Protein AF-A0AAV6WHQ1-F1 (afdb_monomer_lite)

InterPro domains:
  IPR011598 Myc-type, basic helix-loop-helix (bHLH) domain [PF00010] (48-93)
  IPR011598 Myc-type, basic helix-loop-helix (bHLH) domain [PS50888] (40-92)
  IPR011598 Myc-type, basic helix-loop-helix (bHLH) domain [SM00353] (46-98)
  IPR036638 Helix-loop-helix DNA-binding domain superfamily [G3DSA:4.10.280.10] (36-109)
  IPR036638 Helix-loop-helix DNA-binding domain superfamily [SSF47459] (44-110)
  IPR044278 Transcription factor BHLH95-like [PTHR46772] (36-165)

Secondary structure (DSSP, 8-state):
-----------------------------------TTSHHHHHHHHHHHHHHHHHHHHHHHHHHHH-TTTTT-SS--HHHHHHHHHHHHHHHHHHHHHHHHHHHHHT-S-S--------TT--EEEEEETTEEEEEE-----TTHHHHHHHHHHHTT--------

Sequence (165 aa):
MKPKKRKQSIMEGYKYNDTNIIPPILLSSSAISINKNNENEADQSILTERQRRAKMSENFSVLQSMVPTLLKSFKPPKEKIITETTNYIKYLEQEAKRLESLKKCQFKEPKSVLSKCTNHNSSKNVAVSNGATFFAIQLPVRQGLVLEVVKVFEKHRAEVLEARV

Foldseek 3Di:
DDDDDDDDDDDDDDDDDDDPPPPPPCPPPPPDPDDPVCPVVVVVVVVVVVVVVVVVVVVLVVLLVVQPVSVVPPDDDSVCSVVSSVVVVVVVVVVVVVVVVVVVVVVPDDPDDDDDDPDPPWDWDWDDDDPDIDIDTDDDDDPCVVVVVVVVCVVVVNDDPDDDD

Organism: NCBI:txid168488

Structure (mmCIF, N/CA/C/O backbone):
data_AF-A0AAV6WHQ1-F1
#
_entry.id   AF-A0AAV6WHQ1-F1
#
loop_
_atom_site.group_PDB
_atom_site.id
_atom_site.type_symbol
_atom_site.label_atom_id
_atom_site.label_alt_id
_atom_site.label_comp_id
_atom_site.label_asym_id
_atom_site.label_entity_id
_atom_site.label_seq_id
_atom_site.pdbx_PDB_ins_code
_atom_site.Cartn_x
_atom_site.Cartn_y
_atom_site.Cartn_z
_atom_site.occupancy
_atom_site.B_iso_or_equiv
_atom_site.auth_seq_id
_atom_site.auth_comp_id
_atom_site.auth_asym_id
_atom_site.auth_atom_id
_atom_site.pdbx_PDB_model_num
ATOM 1 N N . MET A 1 1 ? -28.655 41.058 -63.600 1.00 43.09 1 MET A N 1
ATOM 2 C CA . MET A 1 1 ? -28.959 39.708 -63.071 1.00 43.09 1 MET A CA 1
ATOM 3 C C . MET A 1 1 ? -28.490 39.617 -61.615 1.00 43.09 1 MET A C 1
ATOM 5 O O . MET A 1 1 ? -27.304 39.757 -61.368 1.00 43.09 1 MET A O 1
ATOM 9 N N . LYS A 1 2 ? -29.403 39.441 -60.647 1.00 53.81 2 LYS A N 1
ATOM 10 C CA . LYS A 1 2 ? -29.115 38.761 -59.353 1.00 53.81 2 LYS A CA 1
ATOM 11 C C . LYS A 1 2 ? -29.321 37.242 -59.591 1.00 53.81 2 LYS A C 1
ATOM 13 O O . LYS A 1 2 ? -29.981 36.961 -60.593 1.00 53.81 2 LYS A O 1
ATOM 18 N N . PRO A 1 3 ? -28.898 36.260 -58.752 1.00 55.28 3 PRO A N 1
ATOM 19 C CA . PRO A 1 3 ? -28.472 36.281 -57.336 1.00 55.28 3 PRO A CA 1
ATOM 20 C C . PRO A 1 3 ? -27.201 35.394 -57.091 1.00 55.28 3 PRO A C 1
ATOM 22 O O . PRO A 1 3 ? -26.548 35.007 -58.047 1.00 55.28 3 PRO A O 1
ATOM 25 N N . LYS A 1 4 ? -26.714 35.063 -55.881 1.00 57.47 4 LYS A N 1
ATOM 26 C CA . LYS A 1 4 ? -27.191 33.947 -55.029 1.00 57.47 4 LYS A CA 1
ATOM 27 C C . LYS A 1 4 ? -26.366 33.912 -53.727 1.00 57.47 4 LYS A C 1
ATOM 29 O O . LYS A 1 4 ? -25.159 33.708 -53.759 1.00 57.47 4 LYS A O 1
ATOM 34 N N . LYS A 1 5 ? -27.026 34.083 -52.577 1.00 60.44 5 LYS A N 1
ATOM 35 C CA . LYS A 1 5 ? -26.467 33.747 -51.257 1.00 60.44 5 LYS A CA 1
ATOM 36 C C . LYS A 1 5 ? -26.495 32.222 -51.089 1.00 60.44 5 LYS A C 1
ATOM 38 O O . LYS A 1 5 ? -27.522 31.610 -51.383 1.00 60.44 5 LYS A O 1
ATOM 43 N N . ARG A 1 6 ? -25.429 31.621 -50.557 1.00 56.88 6 ARG A N 1
ATOM 44 C CA . ARG A 1 6 ? -25.476 30.294 -49.920 1.00 56.88 6 ARG A CA 1
ATOM 45 C C . ARG A 1 6 ? -25.017 30.422 -48.471 1.00 56.88 6 ARG A C 1
ATOM 47 O O . ARG A 1 6 ? -24.028 31.085 -48.182 1.00 56.88 6 ARG A O 1
ATOM 54 N N . LYS A 1 7 ? -25.834 29.860 -47.581 1.00 55.47 7 LYS A N 1
ATOM 55 C CA . LYS A 1 7 ? -25.666 29.824 -46.129 1.00 55.47 7 LYS A CA 1
ATOM 56 C C . LYS A 1 7 ? -24.731 28.671 -45.733 1.00 55.47 7 LYS A C 1
ATOM 58 O O . LYS A 1 7 ? -24.792 27.624 -46.362 1.00 55.47 7 LYS A O 1
ATOM 63 N N . GLN A 1 8 ? -23.953 28.927 -44.678 1.00 50.28 8 GLN A N 1
ATOM 64 C CA . GLN A 1 8 ? -23.588 28.065 -43.541 1.00 50.28 8 GLN A CA 1
ATOM 65 C C . GLN A 1 8 ? -23.194 26.595 -43.783 1.00 50.28 8 GLN A C 1
ATOM 67 O O . GLN A 1 8 ? -24.007 25.788 -44.217 1.00 50.28 8 GLN A O 1
ATOM 72 N N . SER A 1 9 ? -22.026 26.214 -43.257 1.00 47.50 9 SER A N 1
ATOM 73 C CA . SER A 1 9 ? -21.946 25.059 -42.355 1.00 47.50 9 SER A CA 1
ATOM 74 C C . SER A 1 9 ? -20.760 25.227 -41.403 1.00 47.50 9 SER A C 1
ATOM 76 O O . SER A 1 9 ? -19.608 25.296 -41.824 1.00 47.50 9 SER A O 1
ATOM 78 N N . ILE A 1 10 ? -21.082 25.376 -40.120 1.00 53.53 10 ILE A N 1
ATOM 79 C CA . ILE A 1 10 ? -20.163 25.221 -38.997 1.00 53.53 10 ILE A CA 1
ATOM 80 C C . ILE A 1 10 ? -20.067 23.713 -38.783 1.00 53.53 10 ILE A C 1
ATOM 82 O O . ILE A 1 10 ? -21.073 23.086 -38.461 1.00 53.53 10 ILE A O 1
ATOM 86 N N . MET A 1 11 ? -18.886 23.138 -38.982 1.00 48.47 11 MET A N 1
ATOM 87 C CA . MET A 1 11 ? -18.599 21.779 -38.537 1.00 48.47 11 MET A CA 1
ATOM 88 C C . MET A 1 11 ? -17.726 21.882 -37.289 1.00 48.47 11 MET A C 1
ATOM 90 O O . MET A 1 11 ? -16.499 21.866 -37.354 1.00 48.47 11 MET A O 1
ATOM 94 N N . GLU A 1 12 ? -18.390 22.063 -36.151 1.00 49.16 12 GLU A N 1
ATOM 95 C CA . GLU A 1 12 ? -17.817 21.729 -34.854 1.00 49.16 12 GLU A CA 1
ATOM 96 C C . GLU A 1 12 ? -17.715 20.205 -34.726 1.00 49.16 12 GLU A C 1
ATOM 98 O O . GLU A 1 12 ? -18.644 19.478 -35.069 1.00 49.16 12 GLU A O 1
ATOM 103 N N . GLY A 1 13 ? -16.599 19.749 -34.155 1.00 42.66 13 GLY A N 1
ATOM 104 C CA . GLY A 1 13 ? -16.562 18.524 -33.364 1.00 42.66 13 GLY A CA 1
ATOM 105 C C . GLY A 1 13 ? -16.182 17.239 -34.092 1.00 42.66 13 GLY A C 1
ATOM 106 O O . GLY A 1 13 ? -17.051 16.455 -34.437 1.00 42.66 13 GLY A O 1
ATOM 107 N N . TYR A 1 14 ? -14.880 16.935 -34.118 1.00 43.47 14 TYR A N 1
ATOM 108 C CA . TYR A 1 14 ? -14.411 15.590 -33.771 1.00 43.47 14 TYR A CA 1
ATOM 109 C C . TYR A 1 14 ? -13.181 15.680 -32.868 1.00 43.47 14 TYR A C 1
ATOM 111 O O . TYR A 1 14 ? -12.074 16.020 -33.275 1.00 43.47 14 TYR A O 1
ATOM 119 N N . LYS A 1 15 ? -13.433 15.377 -31.597 1.00 46.22 15 LYS A N 1
ATOM 120 C CA . LYS A 1 15 ? -12.470 14.916 -30.603 1.00 46.22 15 LYS A CA 1
ATOM 121 C C . LYS A 1 15 ? -12.280 13.420 -30.875 1.00 46.22 15 LYS A C 1
ATOM 123 O O . LYS A 1 15 ? -13.280 12.720 -30.839 1.00 46.22 15 LYS A O 1
ATOM 128 N N . TYR A 1 16 ? -11.064 12.937 -31.117 1.00 41.59 16 TYR A N 1
ATOM 129 C CA . TYR A 1 16 ? -10.540 11.709 -30.505 1.00 41.59 16 TYR A CA 1
ATOM 130 C C . TYR A 1 16 ? -9.035 11.604 -30.753 1.00 41.59 16 TYR A C 1
ATOM 132 O O . TYR A 1 16 ? -8.536 11.793 -31.859 1.00 41.59 16 TYR A O 1
ATOM 140 N N . ASN A 1 17 ? -8.348 11.354 -29.646 1.00 51.75 17 ASN A N 1
ATOM 141 C CA . ASN A 1 17 ? -6.924 11.118 -29.517 1.00 51.75 17 ASN A CA 1
ATOM 142 C C . ASN A 1 17 ? -6.598 9.711 -30.024 1.00 51.75 17 ASN A C 1
ATOM 144 O O . ASN A 1 17 ? -7.331 8.793 -29.676 1.00 51.75 17 ASN A O 1
ATOM 148 N N . ASP A 1 18 ? -5.511 9.563 -30.779 1.00 44.38 18 ASP A N 1
ATOM 149 C CA . ASP A 1 18 ? -4.579 8.426 -30.707 1.00 44.38 18 ASP A CA 1
ATOM 150 C C . ASP A 1 18 ? -3.539 8.561 -31.822 1.00 44.38 18 ASP A C 1
ATOM 152 O O . ASP A 1 18 ? -3.534 7.862 -32.831 1.00 44.38 18 ASP A O 1
ATOM 156 N N . THR A 1 19 ? -2.596 9.472 -31.620 1.00 45.62 19 THR A N 1
ATOM 157 C CA . THR A 1 19 ? -1.257 9.253 -32.149 1.00 45.62 19 THR A CA 1
ATOM 158 C C . THR A 1 19 ? -0.384 8.946 -30.954 1.00 45.62 19 THR A C 1
ATOM 160 O O . THR A 1 19 ? 0.091 9.847 -30.262 1.00 45.62 19 THR A O 1
ATOM 163 N N . ASN A 1 20 ? -0.165 7.649 -30.731 1.00 50.59 20 ASN A N 1
ATOM 164 C CA . ASN A 1 20 ? 1.104 7.155 -30.219 1.00 50.59 20 ASN A CA 1
ATOM 165 C C . ASN A 1 20 ? 2.198 7.654 -31.175 1.00 50.59 20 ASN A C 1
ATOM 167 O O . ASN A 1 20 ? 2.688 6.918 -32.029 1.00 50.59 20 ASN A O 1
ATOM 171 N N . ILE A 1 21 ? 2.539 8.939 -31.070 1.00 41.06 21 ILE A N 1
ATOM 172 C CA . ILE A 1 21 ? 3.775 9.478 -31.603 1.00 41.06 21 ILE A CA 1
ATOM 173 C C . ILE A 1 21 ? 4.822 8.869 -30.691 1.00 41.06 21 ILE A C 1
ATOM 175 O O . ILE A 1 21 ? 5.078 9.352 -29.590 1.00 41.06 21 ILE A O 1
ATOM 179 N N . ILE A 1 22 ? 5.358 7.734 -31.131 1.00 48.38 22 ILE A N 1
ATOM 180 C CA . ILE A 1 22 ? 6.673 7.283 -30.706 1.00 48.38 22 ILE A CA 1
ATOM 181 C C . ILE A 1 22 ? 7.549 8.538 -30.796 1.00 48.38 22 ILE A C 1
ATOM 183 O O . ILE A 1 22 ? 7.678 9.073 -31.902 1.00 48.38 22 ILE A O 1
ATOM 187 N N . PRO A 1 23 ? 8.073 9.086 -29.683 1.00 50.34 23 PRO A N 1
ATOM 188 C CA . PRO A 1 23 ? 8.986 10.205 -29.798 1.00 50.34 23 PRO A CA 1
ATOM 189 C C . PRO A 1 23 ? 10.117 9.731 -30.712 1.00 50.34 23 PRO A C 1
ATOM 191 O O . PRO A 1 23 ? 10.609 8.612 -30.506 1.00 50.34 23 PRO A O 1
ATOM 194 N N . PRO A 1 24 ? 10.483 10.504 -31.749 1.00 43.81 24 PRO A N 1
ATOM 195 C CA . PRO A 1 24 ? 11.591 10.128 -32.604 1.00 43.81 24 PRO A CA 1
ATOM 196 C C . PRO A 1 24 ? 12.772 9.825 -31.692 1.00 43.81 24 PRO A C 1
ATOM 198 O O . PRO A 1 24 ? 13.070 10.588 -30.769 1.00 43.81 24 PRO A O 1
ATOM 201 N N . ILE A 1 25 ? 13.377 8.657 -31.909 1.00 53.22 25 ILE A N 1
ATOM 202 C CA . ILE A 1 25 ? 14.642 8.286 -31.292 1.00 53.22 25 ILE A CA 1
ATOM 203 C C . ILE A 1 25 ? 15.552 9.488 -31.531 1.00 53.22 25 ILE A C 1
ATOM 205 O O . ILE A 1 25 ? 15.877 9.792 -32.677 1.00 53.22 25 ILE A O 1
ATOM 209 N N . LEU A 1 26 ? 15.879 10.220 -30.463 1.00 38.41 26 LEU A N 1
ATOM 210 C CA . LEU A 1 26 ? 16.904 11.251 -30.485 1.00 38.41 26 LEU A CA 1
ATOM 211 C C . LEU A 1 26 ? 18.222 10.520 -30.727 1.00 38.41 26 LEU A C 1
ATOM 213 O O . LEU A 1 26 ? 18.957 10.194 -29.800 1.00 38.41 26 LEU A O 1
ATOM 217 N N . LEU A 1 27 ? 18.483 10.212 -31.994 1.00 45.44 27 LEU A N 1
ATOM 218 C CA . LEU A 1 27 ? 19.820 10.008 -32.497 1.00 45.44 27 LEU A CA 1
ATOM 219 C C . LEU A 1 27 ? 20.468 11.384 -32.353 1.00 45.44 27 LEU A C 1
ATOM 221 O O . LEU A 1 27 ? 20.220 12.286 -33.152 1.00 45.44 27 LEU A O 1
ATOM 225 N N . SER A 1 28 ? 21.174 11.600 -31.244 1.00 43.44 28 SER A N 1
ATOM 226 C CA . SER A 1 28 ? 21.976 12.801 -31.067 1.00 43.44 28 SER A CA 1
ATOM 227 C C . SER A 1 28 ? 23.017 12.794 -32.178 1.00 43.44 28 SER A C 1
ATOM 229 O O . SER A 1 28 ? 23.994 12.048 -32.113 1.00 43.44 28 SER A O 1
ATOM 231 N N . SER A 1 29 ? 22.769 13.577 -33.223 1.00 44.44 29 SER A N 1
ATOM 232 C CA . SER A 1 29 ? 23.698 13.834 -34.313 1.00 44.44 29 SER A CA 1
ATOM 233 C C . SER A 1 29 ? 24.909 14.607 -33.790 1.00 44.44 29 SER A C 1
ATOM 235 O O . SER A 1 29 ? 25.053 15.799 -34.039 1.00 44.44 29 SER A O 1
ATOM 237 N N . SER A 1 30 ? 25.792 13.936 -33.059 1.00 43.34 30 SER A N 1
ATOM 238 C CA . SER A 1 30 ? 27.205 14.292 -33.071 1.00 43.34 30 SER A CA 1
ATOM 239 C C . SER A 1 30 ? 27.798 13.541 -34.246 1.00 43.34 30 SER A C 1
ATOM 241 O O . SER A 1 30 ? 27.723 12.319 -34.282 1.00 43.34 30 SER A O 1
ATOM 243 N N . ALA A 1 31 ? 28.305 14.263 -35.241 1.00 51.34 31 ALA A N 1
ATOM 244 C CA . ALA A 1 31 ? 28.942 13.700 -36.424 1.00 51.34 31 ALA A CA 1
ATOM 245 C C . ALA A 1 31 ? 29.964 12.613 -36.030 1.00 51.34 31 ALA A C 1
ATOM 247 O O . ALA A 1 31 ? 31.024 12.917 -35.484 1.00 51.34 31 ALA A O 1
ATOM 248 N N . ILE A 1 32 ? 29.631 11.341 -36.273 1.00 47.88 32 ILE A N 1
ATOM 249 C CA . ILE A 1 32 ? 30.508 10.211 -35.961 1.00 47.88 32 ILE A CA 1
ATOM 250 C C . ILE A 1 32 ? 31.406 9.982 -37.172 1.00 47.88 32 ILE A C 1
ATOM 252 O O . ILE A 1 32 ? 30.997 9.410 -38.180 1.00 47.88 32 ILE A O 1
ATOM 256 N N . SER A 1 33 ? 32.650 10.441 -37.053 1.00 50.00 33 SER A N 1
ATOM 257 C CA . SER A 1 33 ? 33.768 9.881 -37.807 1.00 50.00 33 SER A CA 1
ATOM 258 C C . SER A 1 33 ? 33.832 8.385 -37.481 1.00 50.00 33 SER A C 1
ATOM 260 O O . SER A 1 33 ? 34.035 8.011 -36.324 1.00 50.00 33 SER A O 1
ATOM 262 N N . ILE A 1 34 ? 33.551 7.534 -38.472 1.00 46.75 34 ILE A N 1
ATOM 263 C CA . ILE A 1 34 ? 33.438 6.081 -38.306 1.00 46.75 34 ILE A CA 1
ATOM 264 C C . ILE A 1 34 ? 34.824 5.514 -37.985 1.00 46.75 34 ILE A C 1
ATOM 266 O O . ILE A 1 34 ? 35.628 5.245 -38.874 1.00 46.75 34 ILE A O 1
ATOM 270 N N . ASN A 1 35 ? 35.080 5.316 -36.694 1.00 52.47 35 ASN A N 1
ATOM 271 C CA . ASN A 1 35 ? 36.135 4.451 -36.183 1.00 52.47 35 ASN A CA 1
ATOM 272 C C . ASN A 1 35 ? 35.471 3.145 -35.721 1.00 52.47 35 ASN A C 1
ATOM 274 O O . ASN A 1 35 ? 34.746 3.127 -34.727 1.00 52.47 35 ASN A O 1
ATOM 278 N N . LYS A 1 36 ? 35.721 2.051 -36.451 1.00 57.12 36 LYS A N 1
ATOM 279 C CA . LYS A 1 36 ? 35.075 0.727 -36.299 1.00 57.12 36 LYS A CA 1
ATOM 280 C C . LYS A 1 36 ? 35.295 0.027 -34.944 1.00 57.12 36 LYS A C 1
ATOM 282 O O . LYS A 1 36 ? 34.736 -1.035 -34.715 1.00 57.12 36 LYS A O 1
ATOM 287 N N . ASN A 1 37 ? 36.070 0.618 -34.036 1.00 55.09 37 ASN A N 1
ATOM 288 C CA . ASN A 1 37 ? 36.312 0.071 -32.698 1.00 55.09 37 ASN A CA 1
ATOM 289 C C . ASN A 1 37 ? 35.283 0.540 -31.646 1.00 55.09 37 ASN A C 1
ATOM 291 O O . ASN A 1 37 ? 35.216 -0.056 -30.577 1.00 55.09 37 ASN A O 1
ATOM 295 N N . ASN A 1 38 ? 34.457 1.554 -31.949 1.00 57.69 38 ASN A N 1
ATOM 296 C CA . ASN A 1 38 ? 33.508 2.153 -30.993 1.00 57.69 38 ASN A CA 1
ATOM 297 C C . ASN A 1 38 ? 32.081 1.571 -31.058 1.00 57.69 38 ASN A C 1
ATOM 299 O O . ASN A 1 38 ? 31.255 1.889 -30.204 1.00 57.69 38 ASN A O 1
ATOM 303 N N . GLU A 1 39 ? 31.766 0.733 -32.052 1.00 61.00 39 GLU A N 1
ATOM 304 C CA . GLU A 1 39 ? 30.428 0.131 -32.205 1.00 61.00 39 GLU A CA 1
ATOM 305 C C . GLU A 1 39 ? 30.114 -0.826 -31.046 1.00 61.00 39 GLU A C 1
ATOM 307 O O . GLU A 1 39 ? 29.041 -0.760 -30.452 1.00 61.00 39 GLU A O 1
ATOM 312 N N . ASN A 1 40 ? 31.107 -1.613 -30.620 1.00 69.06 40 ASN A N 1
ATOM 313 C CA . ASN A 1 40 ? 30.959 -2.538 -29.497 1.00 69.06 40 ASN A CA 1
ATOM 314 C C . ASN A 1 40 ? 30.685 -1.813 -28.165 1.00 69.06 40 ASN A C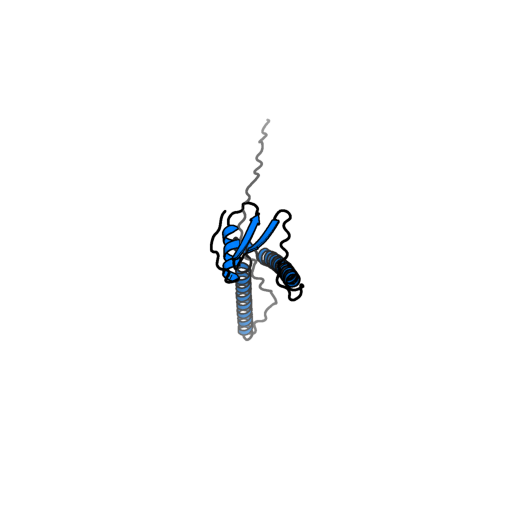 1
ATOM 316 O O . ASN A 1 40 ? 29.901 -2.296 -27.355 1.00 69.06 40 ASN A O 1
ATOM 320 N N . GLU A 1 41 ? 31.302 -0.652 -27.920 1.00 73.94 41 GLU A N 1
ATOM 321 C CA . GLU A 1 41 ? 31.064 0.125 -26.693 1.00 73.94 41 GLU A CA 1
ATOM 322 C C . GLU A 1 41 ? 29.701 0.827 -26.708 1.00 73.94 41 GLU A C 1
ATOM 324 O O . GLU A 1 41 ? 29.000 0.853 -25.691 1.00 73.94 41 GLU A O 1
ATOM 329 N N . ALA A 1 42 ? 29.293 1.358 -27.865 1.00 79.12 42 ALA A N 1
ATOM 330 C CA . ALA A 1 42 ? 27.979 1.967 -28.042 1.00 79.12 42 ALA A CA 1
ATOM 331 C C . ALA A 1 42 ? 26.852 0.942 -27.831 1.00 79.12 42 ALA A C 1
ATOM 333 O O . ALA A 1 42 ? 25.896 1.218 -27.098 1.00 79.12 42 ALA A O 1
ATOM 334 N N . ASP A 1 43 ? 26.999 -0.262 -28.382 1.00 83.69 43 ASP A N 1
ATOM 335 C CA . ASP A 1 43 ? 26.031 -1.347 -28.220 1.00 83.69 43 ASP A CA 1
ATOM 336 C C . ASP A 1 43 ? 25.930 -1.813 -26.761 1.00 83.69 43 ASP A C 1
ATOM 338 O O . ASP A 1 43 ? 24.826 -1.983 -26.232 1.00 83.69 43 ASP A O 1
ATOM 342 N N . GLN A 1 44 ? 27.060 -1.934 -26.058 1.00 88.62 44 GLN A N 1
ATOM 343 C CA . GLN A 1 44 ? 27.066 -2.271 -24.629 1.00 88.62 44 GLN A CA 1
ATOM 344 C C . GLN A 1 44 ? 26.414 -1.184 -23.765 1.00 88.62 44 GLN A C 1
ATOM 346 O O . GLN A 1 44 ? 25.663 -1.490 -22.831 1.00 88.62 44 GLN A O 1
ATOM 351 N N . SER A 1 45 ? 26.634 0.091 -24.093 1.00 90.88 45 SER A N 1
ATOM 352 C CA . SER A 1 45 ? 25.978 1.220 -23.423 1.00 90.88 45 SER A CA 1
ATOM 353 C C . SER A 1 45 ? 24.453 1.177 -23.598 1.00 90.88 45 SER A C 1
ATOM 355 O O . SER A 1 45 ? 23.702 1.320 -22.627 1.00 90.88 45 SER A O 1
ATOM 357 N N . ILE A 1 46 ? 23.971 0.877 -24.810 1.00 94.62 46 ILE A N 1
ATOM 358 C CA . ILE A 1 46 ? 22.536 0.735 -25.104 1.00 94.62 46 ILE A CA 1
ATOM 359 C C . ILE A 1 46 ? 21.920 -0.435 -24.327 1.00 94.62 46 ILE A C 1
ATOM 361 O O . ILE A 1 46 ? 20.843 -0.283 -23.738 1.00 94.62 46 ILE A O 1
ATOM 365 N N . LEU A 1 47 ? 22.585 -1.595 -24.302 1.00 95.25 47 LEU A N 1
ATOM 366 C CA . LEU A 1 47 ? 22.126 -2.761 -23.539 1.00 95.25 47 LEU A CA 1
ATOM 367 C C . LEU A 1 47 ? 22.045 -2.451 -22.041 1.00 95.25 47 LEU A C 1
ATOM 369 O O . LEU A 1 47 ? 21.033 -2.755 -21.401 1.00 95.25 47 LEU A O 1
ATOM 373 N N . THR A 1 48 ? 23.056 -1.768 -21.507 1.00 95.69 48 THR A N 1
ATOM 374 C CA . THR A 1 48 ? 23.098 -1.331 -20.106 1.00 95.69 48 THR A CA 1
ATOM 375 C C . THR A 1 48 ? 21.941 -0.382 -19.784 1.00 95.69 48 THR A C 1
ATOM 377 O O . THR A 1 48 ? 21.225 -0.579 -18.797 1.00 95.69 48 THR A O 1
ATOM 380 N N . GLU A 1 49 ? 21.674 0.612 -20.636 1.00 96.38 49 GLU A N 1
ATOM 381 C CA . GLU A 1 49 ? 20.555 1.543 -20.441 1.00 96.38 49 GLU A CA 1
ATOM 382 C C . GLU A 1 49 ? 19.193 0.841 -20.556 1.00 96.38 49 GLU A C 1
ATOM 384 O O . GLU A 1 49 ? 18.267 1.130 -19.789 1.00 96.38 49 GLU A O 1
ATOM 389 N N . ARG A 1 50 ? 19.057 -0.131 -21.465 1.00 97.25 50 ARG A N 1
ATOM 390 C CA . ARG A 1 50 ? 17.846 -0.956 -21.574 1.00 97.25 50 ARG A CA 1
ATOM 391 C C . ARG A 1 50 ? 17.615 -1.757 -20.292 1.00 97.25 50 ARG A C 1
ATOM 393 O O . ARG A 1 50 ? 16.496 -1.743 -19.773 1.00 97.25 50 ARG A O 1
ATOM 400 N N . GLN A 1 51 ? 18.651 -2.395 -19.748 1.00 97.81 51 GLN A N 1
ATOM 401 C CA . GLN A 1 51 ? 18.563 -3.132 -18.486 1.00 97.81 51 GLN A CA 1
ATOM 402 C C . GLN A 1 51 ? 18.209 -2.204 -17.317 1.00 97.81 51 GLN A C 1
ATOM 404 O O . GLN A 1 51 ? 17.340 -2.533 -16.504 1.00 97.81 51 GLN A O 1
ATOM 409 N N . ARG A 1 52 ? 18.800 -1.005 -17.262 1.00 98.25 52 ARG A N 1
ATOM 410 C CA . ARG A 1 52 ? 18.477 0.008 -16.247 1.00 98.25 52 ARG A CA 1
ATOM 411 C C . ARG A 1 52 ? 16.999 0.408 -16.295 1.00 98.25 52 ARG A C 1
ATOM 413 O O . ARG A 1 52 ? 16.349 0.488 -15.251 1.00 98.25 52 ARG A O 1
ATOM 420 N N . ARG A 1 53 ? 16.438 0.629 -17.491 1.00 97.81 53 ARG A N 1
ATOM 421 C CA . ARG A 1 53 ? 15.008 0.955 -17.675 1.00 97.81 53 ARG A CA 1
ATOM 422 C C . ARG A 1 53 ? 14.083 -0.212 -17.338 1.00 97.81 53 ARG A C 1
ATOM 424 O O . ARG A 1 53 ? 13.011 0.024 -16.775 1.00 97.81 53 ARG A O 1
ATOM 431 N N . ALA A 1 54 ? 14.484 -1.443 -17.653 1.00 97.75 54 ALA A N 1
ATOM 432 C CA . ALA A 1 54 ? 13.739 -2.642 -17.275 1.00 97.75 54 ALA A CA 1
ATOM 433 C C . ALA A 1 54 ? 13.645 -2.759 -15.746 1.00 97.75 54 ALA A C 1
ATOM 435 O O . ALA A 1 54 ? 12.539 -2.799 -15.209 1.00 97.75 54 ALA A O 1
ATOM 436 N N . LYS A 1 55 ? 14.783 -2.645 -15.046 1.00 98.31 55 LYS A N 1
ATOM 437 C CA . LYS A 1 55 ? 14.845 -2.633 -13.574 1.00 98.31 55 LYS A CA 1
ATOM 438 C C . LYS A 1 55 ? 14.005 -1.509 -12.963 1.00 98.31 55 LYS A C 1
ATOM 440 O O . LYS A 1 55 ? 13.282 -1.714 -11.996 1.00 98.31 55 LYS A O 1
ATOM 445 N N . MET A 1 56 ? 14.052 -0.310 -13.546 1.00 97.81 56 MET A N 1
ATOM 446 C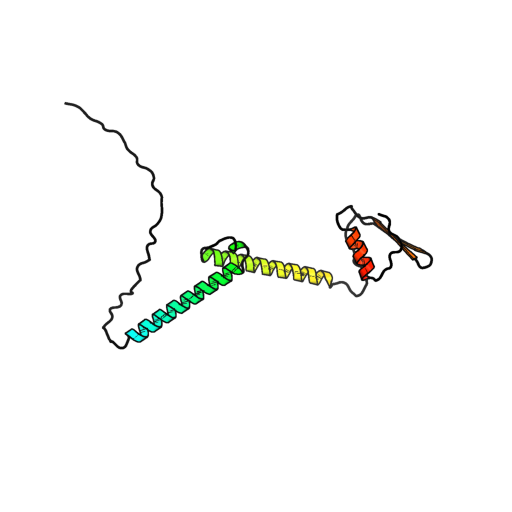 CA . MET A 1 56 ? 13.214 0.805 -13.094 1.00 97.81 56 MET A CA 1
ATOM 447 C C . MET A 1 56 ? 11.716 0.482 -13.215 1.00 97.81 56 MET A C 1
ATOM 449 O O . MET A 1 56 ? 10.933 0.824 -12.335 1.00 97.81 56 MET A O 1
ATOM 453 N N . SER A 1 57 ? 11.309 -0.175 -14.301 1.00 96.94 57 SER A N 1
ATOM 454 C CA . SER A 1 57 ? 9.905 -0.536 -14.541 1.00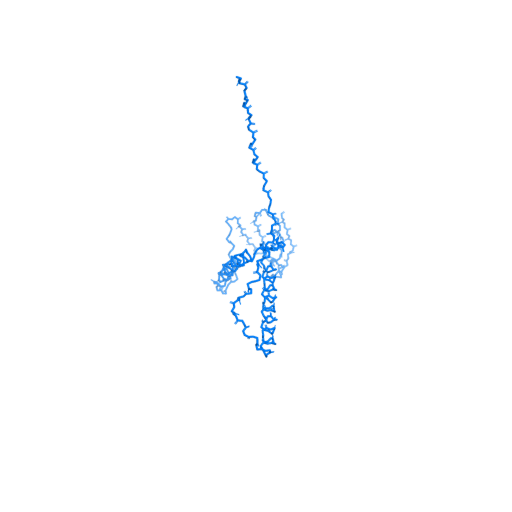 96.94 57 SER A CA 1
ATOM 455 C C . SER A 1 57 ? 9.418 -1.627 -13.583 1.00 96.94 57 SER A C 1
ATOM 457 O O . SER A 1 57 ? 8.285 -1.568 -13.103 1.00 96.94 57 SER A O 1
ATOM 459 N N . GLU A 1 58 ? 10.290 -2.575 -13.245 1.00 97.94 58 GLU A N 1
ATOM 460 C CA . GLU A 1 58 ? 10.043 -3.569 -12.199 1.00 97.94 58 GLU A CA 1
ATOM 461 C C . GLU A 1 58 ? 9.828 -2.898 -10.836 1.00 97.94 58 GLU A C 1
ATOM 463 O O . GLU A 1 58 ? 8.813 -3.145 -10.188 1.00 97.94 58 GLU A O 1
ATOM 468 N N . ASN A 1 59 ? 10.690 -1.951 -10.449 1.00 97.69 59 ASN A N 1
ATOM 469 C CA . ASN A 1 59 ? 10.536 -1.203 -9.195 1.00 97.69 59 ASN A CA 1
ATOM 470 C C . ASN A 1 59 ? 9.188 -0.466 -9.106 1.00 97.69 59 ASN A C 1
ATOM 472 O O . ASN A 1 59 ? 8.555 -0.463 -8.051 1.00 97.69 59 ASN A O 1
ATOM 476 N N . PHE A 1 60 ? 8.717 0.135 -10.205 1.00 97.81 60 PHE A N 1
ATOM 477 C CA . PHE A 1 60 ? 7.384 0.750 -10.246 1.00 97.81 60 PHE A CA 1
ATOM 478 C C . PHE A 1 60 ? 6.259 -0.273 -10.051 1.00 97.81 60 PHE A C 1
ATOM 480 O O . PHE A 1 60 ? 5.269 0.036 -9.390 1.00 97.81 60 PHE A O 1
ATOM 487 N N . SER A 1 61 ? 6.418 -1.483 -10.590 1.00 96.25 61 SER A N 1
ATOM 488 C CA . SER A 1 61 ? 5.444 -2.570 -10.424 1.00 96.25 61 SER A CA 1
ATOM 489 C C . SER A 1 61 ? 5.392 -3.046 -8.970 1.00 96.25 61 SER A C 1
ATOM 491 O O . SER A 1 61 ? 4.310 -3.221 -8.409 1.00 96.25 61 SER A O 1
ATOM 493 N N . VAL A 1 62 ? 6.557 -3.164 -8.323 1.00 97.19 62 VAL A N 1
ATOM 494 C CA . VAL A 1 62 ? 6.658 -3.478 -6.891 1.00 97.19 62 VAL A CA 1
ATOM 495 C C . VAL A 1 62 ? 5.981 -2.391 -6.054 1.00 97.19 62 VAL A C 1
ATOM 497 O O . VAL A 1 62 ? 5.114 -2.712 -5.242 1.00 97.19 62 VAL A O 1
ATOM 500 N N . LEU A 1 63 ? 6.285 -1.110 -6.296 1.00 96.81 63 LEU A N 1
ATOM 501 C CA . LEU A 1 63 ? 5.631 0.006 -5.601 1.00 96.81 63 LEU A CA 1
ATOM 502 C C . LEU A 1 63 ? 4.105 -0.026 -5.758 1.00 96.81 63 LEU A C 1
ATOM 504 O O . LEU A 1 63 ? 3.384 0.087 -4.769 1.00 96.81 63 LEU A O 1
ATOM 508 N N . GLN A 1 64 ? 3.605 -0.242 -6.977 1.00 96.69 64 GLN A N 1
ATOM 509 C CA . GLN A 1 64 ? 2.168 -0.348 -7.243 1.00 96.69 64 GLN A CA 1
ATOM 510 C C . GLN A 1 64 ? 1.507 -1.468 -6.423 1.00 96.69 64 GLN A C 1
ATOM 512 O O . GLN A 1 64 ? 0.396 -1.280 -5.931 1.00 96.69 64 GLN A O 1
ATOM 517 N N . SER A 1 65 ? 2.183 -2.608 -6.250 1.00 96.56 65 SER A N 1
ATOM 518 C CA . SER A 1 65 ? 1.657 -3.749 -5.487 1.00 96.56 65 SER A CA 1
ATOM 519 C C . SER A 1 65 ? 1.593 -3.518 -3.970 1.00 96.56 65 SER A C 1
ATOM 521 O O . SER A 1 65 ? 0.794 -4.151 -3.286 1.00 96.56 65 SER A O 1
ATOM 523 N N . MET A 1 66 ? 2.409 -2.604 -3.435 1.00 97.25 66 MET A N 1
ATOM 524 C CA . MET A 1 66 ? 2.492 -2.327 -1.994 1.00 97.25 66 MET A CA 1
ATOM 525 C C . MET A 1 66 ? 1.522 -1.241 -1.520 1.00 97.25 66 MET A C 1
ATOM 527 O O . MET A 1 66 ? 1.261 -1.133 -0.322 1.00 97.25 66 MET A O 1
ATOM 531 N N . VAL A 1 67 ? 0.999 -0.419 -2.434 1.00 97.25 67 VAL A N 1
ATOM 532 C CA . VAL A 1 67 ? 0.169 0.743 -2.095 1.00 97.25 67 VAL A CA 1
ATOM 533 C C . VAL A 1 67 ? -1.313 0.424 -2.338 1.00 97.25 67 VAL A C 1
ATOM 535 O O . VAL A 1 67 ? -1.731 0.304 -3.494 1.00 97.25 67 VAL A O 1
ATOM 538 N N . PRO A 1 68 ? -2.157 0.349 -1.288 1.00 95.88 68 PRO A N 1
ATOM 539 C CA . PRO A 1 68 ? -3.553 -0.083 -1.418 1.00 95.88 68 PRO A CA 1
ATOM 540 C C . PRO A 1 68 ? -4.399 0.750 -2.391 1.00 95.88 68 PRO A C 1
ATOM 542 O O . PRO A 1 68 ? -5.292 0.220 -3.053 1.00 95.88 68 PRO A O 1
ATOM 545 N N . THR A 1 69 ? -4.128 2.054 -2.506 1.00 93.94 69 THR A N 1
ATOM 546 C CA . THR A 1 69 ? -4.867 2.954 -3.408 1.00 93.94 69 THR A CA 1
ATOM 547 C C . THR A 1 69 ? -4.567 2.688 -4.884 1.00 93.94 69 THR A C 1
ATOM 549 O O . THR A 1 69 ? -5.408 2.965 -5.743 1.00 93.94 69 THR A O 1
ATOM 552 N N . LEU A 1 70 ? -3.407 2.098 -5.191 1.00 95.25 70 LEU A N 1
ATOM 553 C CA . LEU A 1 70 ? -2.964 1.800 -6.552 1.00 95.25 70 LEU A CA 1
ATOM 554 C C . LEU A 1 70 ? -3.416 0.424 -7.051 1.00 95.25 70 LEU A C 1
ATOM 556 O O . LEU A 1 70 ? -3.533 0.247 -8.262 1.00 95.25 70 LEU A O 1
ATOM 560 N N . LEU A 1 71 ? -3.757 -0.510 -6.157 1.00 92.31 71 LEU A N 1
ATOM 561 C CA . LEU A 1 71 ? -4.215 -1.863 -6.517 1.00 92.31 71 LEU A CA 1
ATOM 562 C C . LEU A 1 71 ? -5.471 -1.872 -7.399 1.00 92.31 71 LEU A C 1
ATOM 564 O O . LEU A 1 71 ? -5.672 -2.781 -8.197 1.00 92.31 71 LEU A O 1
ATOM 568 N N . LYS A 1 72 ? -6.315 -0.842 -7.283 1.00 90.12 72 LYS A N 1
ATOM 569 C CA . LYS A 1 72 ? -7.545 -0.698 -8.081 1.00 90.12 72 LYS A CA 1
ATOM 570 C C . LYS A 1 72 ? -7.282 -0.216 -9.511 1.00 90.12 72 LYS A C 1
ATOM 572 O O . LYS A 1 72 ? -8.181 -0.246 -10.345 1.00 90.12 72 LYS A O 1
ATOM 577 N N . SER A 1 73 ? -6.076 0.272 -9.792 1.00 89.00 73 SER A N 1
ATOM 578 C CA . SER A 1 73 ? -5.689 0.818 -11.087 1.00 89.00 73 SER A CA 1
ATOM 579 C C . SER A 1 73 ? -4.769 -0.169 -11.792 1.00 89.00 73 SER A C 1
ATOM 581 O O . SER A 1 73 ? -3.669 -0.423 -11.319 1.00 89.00 73 SER A O 1
ATOM 583 N N . PHE A 1 74 ? -5.181 -0.692 -12.948 1.00 86.81 74 PHE A N 1
ATOM 584 C CA . PHE A 1 74 ? -4.396 -1.691 -13.685 1.00 86.81 74 PHE A CA 1
ATOM 585 C C . PHE A 1 74 ? -3.058 -1.133 -14.212 1.00 86.81 74 PHE A C 1
ATOM 587 O O . PHE A 1 74 ? -2.045 -1.823 -14.165 1.00 86.81 74 PHE A O 1
ATOM 594 N N . LYS A 1 75 ? -3.027 0.130 -14.669 1.00 90.88 75 LYS A N 1
ATOM 595 C CA . LYS A 1 75 ? -1.820 0.809 -15.189 1.00 90.88 75 LYS A CA 1
ATOM 596 C C . LYS A 1 75 ? -1.790 2.297 -14.800 1.00 90.88 75 LYS A C 1
ATOM 598 O O . LYS A 1 75 ? -2.084 3.154 -15.633 1.00 90.88 75 LYS A O 1
ATOM 603 N N . PRO A 1 76 ? -1.517 2.629 -13.528 1.00 94.25 76 PRO A N 1
ATOM 604 C CA . PRO A 1 76 ? -1.437 4.018 -13.094 1.00 94.25 76 PRO A CA 1
ATOM 605 C C . PRO A 1 76 ? -0.230 4.734 -13.737 1.00 94.25 76 PRO A C 1
ATOM 607 O O . PRO A 1 76 ? 0.826 4.122 -13.907 1.00 94.25 76 PRO A O 1
ATOM 610 N N . PRO A 1 77 ? -0.343 6.037 -14.061 1.00 96.50 77 PRO A N 1
ATOM 611 C CA . PRO A 1 77 ? 0.807 6.846 -14.464 1.00 96.50 77 PRO A CA 1
ATOM 612 C C . PRO A 1 77 ? 1.904 6.844 -13.389 1.00 96.50 77 PRO A C 1
ATOM 614 O O . PRO A 1 77 ? 1.595 6.847 -12.198 1.00 96.50 77 PRO A O 1
ATOM 617 N N . LYS A 1 78 ? 3.183 6.904 -13.790 1.00 96.50 78 LYS A N 1
ATOM 618 C CA . LYS A 1 78 ? 4.334 6.886 -12.857 1.00 96.50 78 LYS A CA 1
ATOM 619 C C . LYS A 1 78 ? 4.260 7.987 -11.799 1.00 96.50 78 LYS A C 1
ATOM 621 O O . LYS A 1 78 ? 4.556 7.737 -10.638 1.00 96.50 78 LYS A O 1
ATOM 626 N N . GLU A 1 79 ? 3.809 9.173 -12.191 1.00 97.44 79 GLU A N 1
ATOM 627 C CA . GLU A 1 79 ? 3.602 10.306 -11.285 1.00 97.44 79 GLU A CA 1
ATOM 628 C C . GLU A 1 79 ? 2.595 9.972 -10.188 1.00 97.44 79 GLU A C 1
ATOM 630 O O . GLU A 1 79 ? 2.880 10.146 -9.008 1.00 97.44 79 GLU A O 1
ATOM 635 N N . LYS A 1 80 ? 1.466 9.364 -10.571 1.00 97.38 80 LYS A N 1
ATOM 636 C CA . LYS A 1 80 ? 0.459 8.893 -9.624 1.00 97.38 80 LYS A CA 1
ATOM 637 C C . LYS A 1 80 ? 1.029 7.828 -8.689 1.00 97.38 80 LYS A C 1
ATOM 639 O O . LYS A 1 80 ? 0.755 7.886 -7.497 1.00 97.38 80 LYS A O 1
ATOM 644 N N . ILE A 1 81 ? 1.835 6.889 -9.199 1.00 98.12 81 ILE A N 1
ATOM 645 C CA . ILE A 1 81 ? 2.492 5.881 -8.351 1.00 98.12 81 ILE A CA 1
ATOM 646 C C . ILE A 1 81 ? 3.334 6.569 -7.272 1.00 98.12 81 ILE A C 1
ATOM 648 O O . ILE A 1 81 ? 3.206 6.231 -6.097 1.00 98.12 81 ILE A O 1
ATOM 652 N N . ILE A 1 82 ? 4.148 7.556 -7.652 1.00 98.44 82 ILE A N 1
ATOM 653 C CA . ILE A 1 82 ? 5.019 8.286 -6.724 1.00 98.44 82 ILE A CA 1
ATOM 654 C C . ILE A 1 82 ? 4.182 9.047 -5.693 1.00 98.44 82 ILE A C 1
ATOM 656 O O . ILE A 1 82 ? 4.393 8.867 -4.496 1.00 98.44 82 ILE A O 1
ATOM 660 N N . THR A 1 83 ? 3.204 9.842 -6.135 1.00 98.31 83 THR A N 1
ATOM 661 C CA . THR A 1 83 ? 2.357 10.646 -5.242 1.00 98.31 83 THR A CA 1
ATOM 662 C C . THR A 1 83 ? 1.605 9.781 -4.233 1.00 98.31 83 THR A C 1
ATOM 664 O O . THR A 1 83 ? 1.650 10.054 -3.033 1.00 98.31 83 THR A O 1
ATOM 667 N N . GLU A 1 84 ? 0.950 8.715 -4.695 1.00 98.06 84 GLU A N 1
ATOM 668 C CA . GLU A 1 84 ? 0.198 7.806 -3.826 1.00 98.06 84 GLU A CA 1
ATOM 669 C C . GLU A 1 84 ? 1.121 7.069 -2.849 1.00 98.06 84 GLU A C 1
ATOM 671 O O . GLU A 1 84 ? 0.796 6.955 -1.668 1.00 98.06 84 GLU A O 1
ATOM 676 N N . THR A 1 85 ? 2.306 6.648 -3.300 1.00 98.38 85 THR A N 1
ATOM 677 C CA . THR A 1 85 ? 3.322 6.038 -2.426 1.00 98.38 85 THR A CA 1
ATOM 678 C C . THR A 1 85 ? 3.762 7.011 -1.334 1.00 98.38 85 THR A C 1
ATOM 680 O O . THR A 1 85 ? 3.775 6.651 -0.159 1.00 98.38 85 THR A O 1
ATOM 683 N N . THR A 1 86 ? 4.089 8.259 -1.687 1.00 98.62 86 THR A N 1
ATOM 684 C CA . THR A 1 86 ? 4.492 9.285 -0.713 1.00 98.62 86 THR A CA 1
ATOM 685 C C . THR A 1 86 ? 3.394 9.551 0.311 1.00 98.62 86 THR A C 1
ATOM 687 O O . THR A 1 86 ? 3.674 9.650 1.506 1.00 98.62 86 THR A O 1
ATOM 690 N N . ASN A 1 87 ? 2.141 9.645 -0.133 1.00 98.44 87 ASN A N 1
ATOM 691 C CA . ASN A 1 87 ? 1.003 9.839 0.763 1.00 98.44 87 ASN A CA 1
ATOM 692 C C . ASN A 1 87 ? 0.817 8.644 1.703 1.00 98.44 87 ASN A C 1
ATOM 694 O O . ASN A 1 87 ? 0.576 8.830 2.896 1.00 98.44 87 ASN A O 1
ATOM 698 N N . TYR A 1 88 ? 0.978 7.426 1.188 1.00 98.50 88 TYR A N 1
ATOM 699 C CA . TYR A 1 88 ? 0.854 6.215 1.986 1.00 98.50 88 TYR A CA 1
ATOM 700 C C . TYR A 1 88 ? 1.964 6.089 3.038 1.00 98.50 88 TYR A C 1
ATOM 702 O O . TYR A 1 88 ? 1.672 5.747 4.181 1.00 98.50 88 TYR A O 1
ATOM 710 N N . ILE A 1 89 ? 3.208 6.455 2.707 1.00 98.62 89 ILE A N 1
ATOM 711 C CA . ILE A 1 89 ? 4.314 6.514 3.680 1.00 98.62 89 ILE A CA 1
ATOM 712 C C . ILE A 1 89 ? 3.974 7.478 4.823 1.00 98.62 89 ILE A C 1
ATOM 714 O O . ILE A 1 89 ? 4.028 7.081 5.985 1.00 98.62 89 ILE A O 1
ATOM 718 N N . LYS A 1 90 ? 3.535 8.706 4.511 1.00 98.75 90 LYS A N 1
ATOM 719 C CA . LYS A 1 90 ? 3.141 9.696 5.532 1.00 98.75 90 LYS A CA 1
ATOM 720 C C . LYS A 1 90 ? 2.035 9.173 6.449 1.00 98.75 90 LYS A C 1
ATOM 722 O O . LYS A 1 90 ? 2.081 9.373 7.661 1.00 98.75 90 LYS A O 1
ATOM 727 N N . TYR A 1 91 ? 1.044 8.498 5.869 1.00 98.50 91 TYR A N 1
ATOM 728 C CA . TYR A 1 91 ? -0.028 7.862 6.628 1.00 98.50 91 TYR A CA 1
ATOM 729 C C . TYR A 1 91 ? 0.515 6.793 7.588 1.00 98.50 91 TYR A C 1
ATOM 731 O O . TYR A 1 91 ? 0.176 6.807 8.771 1.00 98.50 91 TYR A O 1
ATOM 739 N N . LEU A 1 92 ? 1.388 5.901 7.108 1.00 98.56 92 LEU A N 1
ATOM 740 C CA . LEU A 1 92 ? 1.983 4.847 7.932 1.00 98.56 92 LEU A CA 1
ATOM 741 C C . LEU A 1 92 ? 2.841 5.413 9.069 1.00 98.56 92 LEU A C 1
ATOM 743 O O . LEU A 1 92 ? 2.760 4.918 10.189 1.00 98.56 92 LEU A O 1
ATOM 747 N N . GLU A 1 93 ? 3.618 6.466 8.817 1.00 98.56 93 GLU A N 1
ATOM 748 C CA . GLU A 1 93 ? 4.413 7.151 9.846 1.00 98.56 93 GLU A CA 1
ATOM 749 C C . GLU A 1 93 ? 3.527 7.762 10.939 1.00 98.56 93 GLU A C 1
ATOM 751 O O . GLU A 1 93 ? 3.791 7.605 12.137 1.00 98.56 93 GLU A O 1
ATOM 756 N N . GLN A 1 94 ? 2.442 8.433 10.542 1.00 98.50 94 GLN A N 1
ATOM 757 C CA . GLN A 1 94 ? 1.478 9.000 11.481 1.00 98.50 94 GLN A CA 1
ATOM 758 C C . GLN A 1 94 ? 0.798 7.907 12.312 1.00 98.50 94 GLN A C 1
ATOM 760 O O . GLN A 1 94 ? 0.651 8.053 13.530 1.00 98.50 94 GLN A O 1
ATOM 765 N N . GLU A 1 95 ? 0.406 6.810 11.671 1.00 98.25 95 GLU A N 1
ATOM 766 C CA . GLU A 1 95 ? -0.275 5.702 12.329 1.00 98.25 95 GLU A CA 1
ATOM 767 C C . GLU A 1 95 ? 0.658 4.948 13.283 1.00 98.25 95 GLU A C 1
ATOM 769 O O . GLU A 1 95 ? 0.278 4.662 14.421 1.00 98.25 95 GLU A O 1
ATOM 774 N N . ALA A 1 96 ? 1.916 4.730 12.894 1.00 98.25 96 ALA A N 1
ATOM 775 C CA . ALA A 1 96 ? 2.944 4.177 13.771 1.00 98.25 96 ALA A CA 1
ATOM 776 C C . ALA A 1 96 ? 3.136 5.051 15.021 1.00 98.25 96 ALA A C 1
ATOM 778 O O . ALA A 1 96 ? 3.061 4.551 16.146 1.00 98.25 96 ALA A O 1
ATOM 779 N N . LYS A 1 97 ? 3.265 6.375 14.855 1.00 97.94 97 LYS A N 1
ATOM 780 C CA . LYS A 1 97 ? 3.375 7.321 15.979 1.00 97.94 97 LYS A CA 1
ATOM 781 C C . LYS A 1 97 ? 2.153 7.278 16.902 1.00 97.94 97 LYS A C 1
ATOM 783 O O . LYS A 1 97 ? 2.294 7.337 18.131 1.00 97.94 97 LYS A O 1
ATOM 788 N N . ARG A 1 98 ? 0.948 7.181 16.332 1.00 97.56 98 ARG A N 1
ATOM 789 C CA . ARG A 1 98 ? -0.308 7.066 17.089 1.00 97.56 98 ARG A CA 1
ATOM 790 C C . ARG A 1 98 ? -0.329 5.779 17.918 1.00 97.56 98 ARG A C 1
ATOM 792 O O . ARG A 1 98 ? -0.635 5.828 19.112 1.00 97.56 98 ARG A O 1
ATOM 799 N N . LEU A 1 99 ? 0.037 4.651 17.311 1.00 97.12 99 LEU A N 1
ATOM 800 C CA . LEU A 1 99 ? 0.087 3.340 17.962 1.00 97.12 99 LEU A CA 1
ATOM 801 C C . LEU A 1 99 ? 1.153 3.279 19.062 1.00 97.12 99 LEU A C 1
ATOM 803 O O . LEU A 1 99 ? 0.877 2.782 20.154 1.00 97.12 99 LEU A O 1
ATOM 807 N N . GLU A 1 100 ? 2.338 3.842 18.834 1.00 96.06 100 GLU A N 1
ATOM 808 C CA . GLU A 1 100 ? 3.380 3.946 19.860 1.00 96.06 100 GLU A CA 1
ATOM 809 C C . GLU A 1 100 ? 2.947 4.798 21.055 1.00 96.06 100 GLU A C 1
ATOM 811 O O . GLU A 1 100 ? 3.235 4.455 22.204 1.00 96.06 100 GLU A O 1
ATOM 816 N N . SER A 1 101 ? 2.245 5.903 20.800 1.00 92.81 101 SER A N 1
ATOM 817 C CA . SER A 1 101 ? 1.723 6.771 21.859 1.00 92.81 101 SER A CA 1
ATOM 818 C C . SER A 1 101 ? 0.673 6.039 22.695 1.00 92.81 101 SER A C 1
ATOM 820 O O . SER A 1 101 ? 0.745 6.057 23.923 1.00 92.81 101 SER A O 1
ATOM 822 N N . LEU A 1 102 ? -0.242 5.311 22.045 1.00 92.06 102 LEU A N 1
ATOM 823 C CA . LEU A 1 102 ? -1.240 4.486 22.727 1.00 92.06 102 LEU A CA 1
ATOM 824 C C . LEU A 1 102 ? -0.587 3.372 23.557 1.00 92.06 102 LEU A C 1
ATOM 826 O O . LEU A 1 102 ? -0.982 3.149 24.701 1.00 92.06 102 LEU A O 1
ATOM 830 N N . LYS A 1 103 ? 0.449 2.718 23.016 1.00 91.56 103 LYS A N 1
ATOM 831 C CA . LYS A 1 103 ? 1.245 1.725 23.746 1.00 91.56 103 LYS A CA 1
ATOM 832 C C . LYS A 1 103 ? 1.867 2.349 24.998 1.00 91.56 103 LYS A C 1
ATOM 834 O O . LYS A 1 103 ? 1.722 1.801 26.083 1.00 91.56 103 LYS A O 1
ATOM 839 N N . LYS A 1 104 ? 2.503 3.521 24.889 1.00 81.31 104 LYS A N 1
ATOM 840 C CA . LYS A 1 104 ? 3.110 4.228 26.036 1.00 81.31 104 LYS A CA 1
ATOM 841 C C . LYS A 1 104 ? 2.082 4.615 27.102 1.00 81.31 104 LYS A C 1
ATOM 843 O O . LYS A 1 104 ? 2.397 4.521 28.283 1.00 81.31 104 LYS A O 1
ATOM 848 N N . CYS A 1 105 ? 0.866 4.999 26.718 1.00 69.88 105 CYS A N 1
ATOM 849 C CA . CYS A 1 105 ? -0.218 5.259 27.670 1.00 69.88 105 CYS A CA 1
ATOM 850 C C . CYS A 1 105 ? -0.660 3.998 28.430 1.00 69.88 105 CYS A C 1
ATOM 852 O O . CYS A 1 105 ? -1.039 4.106 29.589 1.00 69.88 105 CYS A O 1
ATOM 854 N N . GLN A 1 106 ? -0.565 2.808 27.828 1.00 60.22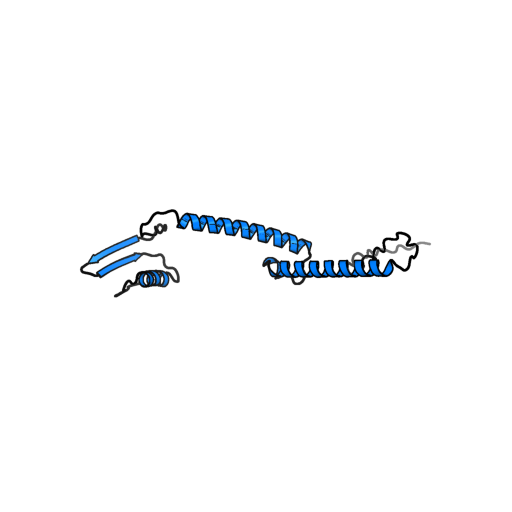 106 GLN A N 1
ATOM 855 C CA . GLN A 1 106 ? -0.901 1.544 28.501 1.00 60.22 106 GLN A CA 1
ATOM 856 C C . GLN A 1 106 ? 0.176 1.057 29.488 1.00 60.22 106 GLN A C 1
ATOM 858 O O . GLN A 1 106 ? -0.133 0.256 30.363 1.00 60.22 106 GLN A O 1
ATOM 863 N N . PHE A 1 107 ? 1.420 1.543 29.384 1.00 55.03 107 PHE A N 1
ATOM 864 C CA . PHE A 1 107 ? 2.545 1.130 30.243 1.00 55.03 107 PHE A CA 1
ATOM 865 C C . PHE A 1 107 ? 2.960 2.175 31.298 1.00 55.03 107 PHE A C 1
ATOM 867 O O . PHE A 1 107 ? 3.980 1.999 31.960 1.00 55.03 107 PHE A O 1
ATOM 874 N N . LYS A 1 108 ? 2.196 3.264 31.466 1.00 50.25 108 LYS A N 1
ATOM 875 C CA . LYS A 1 108 ? 2.453 4.328 32.456 1.00 50.25 108 LYS A CA 1
ATOM 876 C C . LYS A 1 108 ? 1.521 4.273 33.675 1.00 50.25 108 LYS A C 1
ATOM 878 O O . LYS A 1 108 ? 1.116 5.312 34.171 1.00 50.25 108 LYS A O 1
ATOM 883 N N . GLU A 1 109 ? 1.227 3.083 34.185 1.00 42.53 109 GLU A N 1
ATOM 884 C CA . GLU A 1 109 ? 0.769 2.919 35.571 1.00 42.53 109 GLU A CA 1
ATOM 885 C C . GLU A 1 109 ? 1.556 1.765 36.224 1.00 42.53 109 GLU A C 1
ATOM 887 O O . GLU A 1 109 ? 1.919 0.799 35.541 1.00 42.53 109 GLU A O 1
ATOM 892 N N . PRO A 1 110 ? 1.904 1.897 37.519 1.00 44.59 110 PRO A N 1
ATOM 893 C CA . PRO A 1 110 ? 2.781 0.991 38.243 1.00 44.59 110 PRO A CA 1
ATOM 894 C C . PRO A 1 110 ? 2.096 -0.360 38.451 1.00 44.59 110 PRO A C 1
ATOM 896 O O . PRO A 1 110 ? 0.894 -0.505 38.245 1.00 44.59 110 PRO A O 1
ATOM 899 N N . LYS A 1 111 ? 2.869 -1.352 38.906 1.00 48.56 111 LYS A N 1
ATOM 900 C CA . LYS A 1 111 ? 2.367 -2.619 39.451 1.00 48.56 111 LYS A CA 1
ATOM 901 C C . LYS A 1 111 ? 1.165 -2.377 40.381 1.00 48.56 111 LYS A C 1
ATOM 903 O O . LYS A 1 111 ? 1.341 -2.157 41.571 1.00 48.56 111 LYS A O 1
ATOM 908 N N . SER A 1 112 ? -0.047 -2.448 39.852 1.00 43.16 112 SER A N 1
ATOM 909 C CA . SER A 1 112 ? -1.253 -2.775 40.594 1.00 43.16 112 SER A CA 1
ATOM 910 C C . SER A 1 112 ? -2.322 -3.224 39.606 1.00 43.16 112 SER A C 1
ATOM 912 O O . SER A 1 112 ? -2.584 -2.617 38.569 1.00 43.16 112 SER A O 1
ATOM 914 N N . VAL A 1 113 ? -2.879 -4.378 39.923 1.00 51.97 113 VAL A N 1
ATOM 915 C CA . VAL A 1 113 ? -4.006 -5.004 39.257 1.00 51.97 113 VAL A CA 1
ATOM 916 C C . VAL A 1 113 ? -5.234 -4.116 39.477 1.00 51.97 113 VAL A C 1
ATOM 918 O O . VAL A 1 113 ? -5.830 -4.206 40.539 1.00 51.97 113 VAL A O 1
ATOM 921 N N . LEU A 1 114 ? -5.605 -3.253 38.523 1.00 51.78 114 LEU A N 1
ATOM 922 C CA . LEU A 1 114 ? -7.001 -2.865 38.248 1.00 51.78 114 LEU A CA 1
ATOM 923 C C . LEU A 1 114 ? -7.077 -1.936 37.023 1.00 51.78 114 LEU A C 1
ATOM 925 O O . LEU A 1 114 ? -6.713 -0.764 37.076 1.00 51.78 114 LEU A O 1
ATOM 929 N N . SER A 1 115 ? -7.602 -2.439 35.906 1.00 48.91 115 SER A N 1
ATOM 930 C CA . SER A 1 115 ? -7.932 -1.609 34.746 1.00 48.91 115 SER A CA 1
ATOM 931 C C . SER A 1 115 ? -9.107 -0.683 35.081 1.00 48.91 115 SER A C 1
ATOM 933 O O . SER A 1 115 ? -10.237 -1.142 35.282 1.00 48.91 115 SER A O 1
ATOM 935 N N . LYS A 1 116 ? -8.852 0.626 35.123 1.00 44.19 116 LYS A N 1
ATOM 936 C CA . LYS A 1 116 ? -9.880 1.660 35.276 1.00 44.19 116 LYS A CA 1
ATOM 937 C C . LYS A 1 116 ? -10.660 1.784 33.962 1.00 44.19 116 LYS A C 1
ATOM 939 O O . LYS A 1 116 ? -10.182 2.354 32.988 1.00 44.19 116 LYS A O 1
ATOM 944 N N . CYS A 1 117 ? -11.849 1.190 33.921 1.00 39.62 117 CYS A N 1
ATOM 945 C CA . CYS A 1 117 ? -12.793 1.335 32.818 1.00 39.62 117 CYS A CA 1
ATOM 946 C C . CYS A 1 117 ? -13.475 2.706 32.935 1.00 39.62 117 CYS A C 1
ATOM 948 O O . CYS A 1 117 ? -14.315 2.899 33.812 1.00 39.62 117 CYS A O 1
ATOM 950 N N . THR A 1 118 ? -13.132 3.654 32.065 1.00 46.12 118 THR A N 1
ATOM 951 C CA . THR A 1 118 ? -13.882 4.909 31.928 1.00 46.12 118 THR A CA 1
ATOM 952 C C . THR A 1 118 ? -15.080 4.662 31.017 1.00 46.12 118 THR A C 1
ATOM 954 O O . THR A 1 118 ? -14.969 4.713 29.794 1.00 46.12 118 THR A O 1
ATOM 957 N N . ASN A 1 119 ? -16.231 4.349 31.609 1.00 55.47 119 ASN A N 1
ATOM 958 C CA . ASN A 1 119 ? -17.529 4.464 30.950 1.00 55.47 119 ASN A CA 1
ATOM 959 C C . ASN A 1 119 ? -18.572 4.842 32.011 1.00 55.47 119 ASN A C 1
ATOM 961 O O . ASN A 1 119 ? -18.781 4.098 32.965 1.00 55.47 119 ASN A O 1
ATOM 965 N N . HIS A 1 120 ? -19.193 6.014 31.872 1.00 55.00 120 HIS A N 1
ATOM 966 C CA . HIS A 1 120 ? -19.979 6.687 32.918 1.00 55.00 120 HIS A CA 1
ATOM 967 C C . HIS A 1 120 ? -21.304 5.999 33.314 1.00 55.00 120 HIS A C 1
ATOM 969 O O . HIS A 1 120 ? -22.059 6.568 34.090 1.00 55.00 120 HIS A O 1
ATOM 975 N N . ASN A 1 121 ? -21.567 4.773 32.845 1.00 61.06 121 ASN A N 1
ATOM 976 C CA . ASN A 1 121 ? -22.808 4.037 33.113 1.00 61.06 121 ASN A CA 1
ATOM 977 C C . ASN A 1 121 ? -22.597 2.610 33.659 1.00 61.06 121 ASN A C 1
ATOM 979 O O . ASN A 1 121 ? -23.570 1.874 33.795 1.00 61.06 121 ASN A O 1
ATOM 983 N N . SER A 1 122 ? -21.361 2.175 33.939 1.00 63.44 122 SER A N 1
ATOM 984 C CA . SER A 1 122 ? -21.127 0.841 34.514 1.00 63.44 122 SER A CA 1
ATOM 985 C C . SER A 1 122 ? -21.001 0.919 36.035 1.00 63.44 122 SER A C 1
ATOM 987 O O . SER A 1 122 ? -20.010 1.450 36.539 1.00 63.44 122 SER A O 1
ATOM 989 N N . SER A 1 123 ? -21.973 0.364 36.757 1.00 66.38 123 SER A N 1
ATOM 990 C CA . SER A 1 123 ? -21.886 0.149 38.206 1.00 66.38 123 SER A CA 1
ATOM 991 C C . SER A 1 123 ? -21.420 -1.279 38.507 1.00 66.38 123 SER A C 1
ATOM 993 O O . SER A 1 123 ? -21.736 -2.209 37.760 1.00 66.38 123 SER A O 1
ATOM 995 N N . LYS A 1 124 ? -20.641 -1.453 39.581 1.00 69.94 124 LYS A N 1
ATOM 996 C CA . LYS A 1 124 ? -20.092 -2.746 40.019 1.00 69.94 124 LYS A CA 1
ATOM 997 C C . LYS A 1 124 ? -20.368 -2.922 41.509 1.00 69.94 124 LYS A C 1
ATOM 999 O O . LYS A 1 124 ? -19.842 -2.155 42.309 1.00 69.94 124 LYS A O 1
ATOM 1004 N N . ASN A 1 125 ? -21.136 -3.947 41.867 1.00 69.69 125 ASN A N 1
ATOM 1005 C CA . ASN A 1 125 ? -21.333 -4.362 43.255 1.00 69.69 125 ASN A CA 1
ATOM 1006 C C . ASN A 1 125 ? -20.748 -5.765 43.441 1.00 69.69 125 ASN A C 1
ATOM 1008 O O . ASN A 1 125 ? -21.015 -6.658 42.633 1.00 69.69 125 ASN A O 1
ATOM 1012 N N . VAL A 1 126 ? -19.947 -5.941 44.493 1.00 69.94 126 VAL A N 1
ATOM 1013 C CA . VAL A 1 126 ? -19.323 -7.221 44.846 1.00 69.94 126 VAL A CA 1
ATOM 1014 C C . VAL A 1 126 ? -19.718 -7.567 46.272 1.00 69.94 126 VAL A C 1
ATOM 1016 O O . VAL A 1 126 ? -19.459 -6.790 47.189 1.00 69.94 126 VAL A O 1
ATOM 1019 N N . ALA A 1 127 ? -20.332 -8.734 46.448 1.00 71.75 127 ALA A N 1
ATOM 1020 C CA . ALA A 1 127 ? -20.603 -9.310 47.758 1.00 71.75 127 ALA A CA 1
ATOM 1021 C C . ALA A 1 127 ? -19.774 -10.588 47.916 1.00 71.75 127 ALA A C 1
ATOM 1023 O O . ALA A 1 127 ? -19.774 -11.452 47.035 1.00 71.75 127 ALA A O 1
ATOM 1024 N N . VAL A 1 128 ? -19.062 -10.698 49.036 1.00 69.62 128 VAL A N 1
ATOM 1025 C CA . VAL A 1 128 ? -18.276 -11.884 49.395 1.00 69.62 128 VAL A CA 1
ATOM 1026 C C . VAL A 1 128 ? -19.043 -12.634 50.477 1.00 69.62 128 VAL A C 1
ATOM 1028 O O . VAL A 1 128 ? -19.332 -12.061 51.525 1.00 69.62 128 VAL A O 1
ATOM 1031 N N . SER A 1 129 ? -19.385 -13.897 50.228 1.00 67.75 129 SER A N 1
ATOM 1032 C CA . SER A 1 129 ? -20.071 -14.753 51.201 1.00 67.75 129 SER A CA 1
ATOM 1033 C C . SER A 1 129 ? -19.490 -16.163 51.149 1.00 67.75 129 SER A C 1
ATOM 1035 O O . SER A 1 129 ? -19.443 -16.762 50.080 1.00 67.75 129 SER A O 1
ATOM 1037 N N . ASN A 1 130 ? -19.009 -16.671 52.291 1.00 68.38 130 ASN A N 1
ATOM 1038 C CA . ASN A 1 130 ? -18.570 -18.057 52.528 1.00 68.38 130 ASN A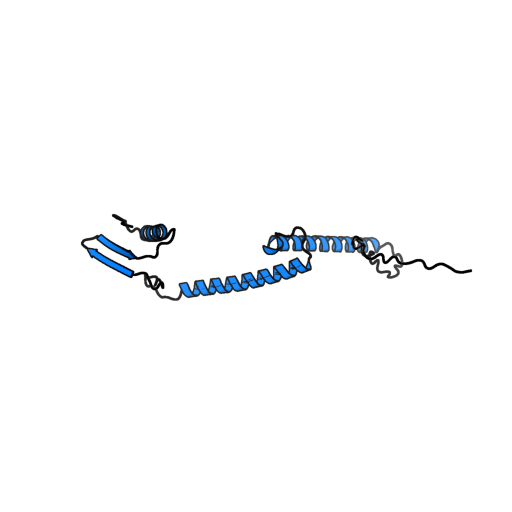 CA 1
ATOM 1039 C C . ASN A 1 130 ? -17.966 -18.799 51.313 1.00 68.38 130 ASN A C 1
ATOM 1041 O O . ASN A 1 130 ? -18.486 -19.816 50.863 1.00 68.38 130 ASN A O 1
ATOM 1045 N N . GLY A 1 131 ? -16.843 -18.301 50.789 1.00 76.38 131 GLY A N 1
ATOM 1046 C CA . GLY A 1 131 ? -16.078 -18.981 49.733 1.00 76.38 131 GLY A CA 1
ATOM 1047 C C . GLY A 1 131 ? -16.599 -18.782 48.304 1.00 76.38 131 GLY A C 1
ATOM 1048 O O . GLY A 1 131 ? -15.935 -19.215 47.367 1.00 76.38 131 GLY A O 1
ATOM 1049 N N . ALA A 1 132 ? -17.716 -18.075 48.119 1.00 77.12 132 ALA A N 1
ATOM 1050 C CA . ALA A 1 132 ? -18.217 -17.644 46.819 1.00 77.12 132 ALA A CA 1
ATOM 1051 C C . ALA A 1 132 ? -18.209 -16.110 46.706 1.00 77.12 132 ALA A C 1
ATOM 1053 O O . ALA A 1 132 ? -18.471 -15.380 47.667 1.00 77.12 132 ALA A O 1
ATOM 1054 N N . THR A 1 133 ? -17.905 -15.610 45.506 1.00 80.31 133 THR A N 1
ATOM 1055 C CA . THR A 1 133 ? -17.953 -14.173 45.200 1.00 80.31 133 THR A CA 1
ATOM 1056 C C . THR A 1 133 ? -19.043 -13.918 44.175 1.00 80.31 133 THR A C 1
ATOM 1058 O O . THR A 1 133 ? -19.017 -14.493 43.088 1.00 80.31 133 THR A O 1
ATOM 1061 N N . PHE A 1 134 ? -19.991 -13.048 44.513 1.00 81.25 134 PHE A N 1
ATOM 1062 C CA . PHE A 1 134 ? -21.088 -12.684 43.623 1.00 81.25 134 PHE A CA 1
ATOM 1063 C C . PHE A 1 134 ? -20.781 -11.351 42.945 1.00 81.25 134 PHE A C 1
ATOM 1065 O O . PHE A 1 134 ? -20.469 -10.358 43.610 1.00 81.25 134 PHE A O 1
ATOM 1072 N N . PHE A 1 135 ? -20.895 -11.333 41.617 1.00 81.62 135 PHE A N 1
ATOM 1073 C CA . PHE A 1 135 ? -20.690 -10.146 40.795 1.00 81.62 135 PHE A CA 1
ATOM 1074 C C . PHE A 1 135 ? -22.013 -9.724 40.162 1.00 81.62 135 PHE A C 1
ATOM 1076 O O . PHE A 1 135 ? -22.598 -10.475 39.386 1.00 81.62 135 PHE A O 1
ATOM 1083 N N . ALA A 1 136 ? -22.454 -8.501 40.449 1.00 83.62 136 ALA A N 1
ATOM 1084 C CA . ALA A 1 136 ? -23.518 -7.853 39.692 1.00 83.62 136 ALA A CA 1
ATOM 1085 C C . ALA A 1 136 ? -22.884 -6.849 38.726 1.00 83.62 136 ALA A C 1
ATOM 1087 O O . ALA A 1 136 ? -22.223 -5.897 39.154 1.00 83.62 136 ALA A O 1
ATOM 1088 N N . ILE A 1 137 ? -23.066 -7.080 37.424 1.00 82.88 137 ILE A N 1
ATOM 1089 C CA . ILE A 1 137 ? -22.468 -6.259 36.371 1.00 82.88 137 ILE A CA 1
ATOM 1090 C C . ILE A 1 137 ? -23.589 -5.622 35.555 1.00 82.88 137 ILE A C 1
ATOM 1092 O O . ILE A 1 137 ? -24.312 -6.309 34.839 1.00 82.88 137 ILE A O 1
ATOM 1096 N N . GLN A 1 138 ? -23.715 -4.300 35.643 1.00 84.25 138 GLN A N 1
ATOM 1097 C CA . GLN A 1 138 ? -24.633 -3.543 34.799 1.00 84.25 138 GLN A CA 1
ATOM 1098 C C . GLN A 1 138 ? -23.879 -3.006 33.581 1.00 84.25 138 GLN A C 1
ATOM 1100 O O . GLN A 1 138 ? -22.928 -2.232 33.720 1.00 84.25 138 GLN A O 1
ATOM 1105 N N . LEU A 1 139 ? -24.297 -3.424 32.386 1.00 77.88 139 LEU A N 1
ATOM 1106 C CA . LEU A 1 139 ? -23.685 -3.036 31.115 1.00 77.88 139 LEU A CA 1
ATOM 1107 C C . LEU A 1 139 ? -24.764 -2.577 30.123 1.00 77.88 139 LEU A C 1
ATOM 1109 O O . LEU A 1 139 ? -25.874 -3.108 30.146 1.00 77.88 139 LEU A O 1
ATOM 1113 N N . PRO A 1 140 ? -24.462 -1.621 29.225 1.00 79.81 140 PRO A N 1
ATOM 1114 C CA . PRO A 1 140 ? -25.360 -1.306 28.119 1.00 79.81 140 PRO A CA 1
ATOM 1115 C C . PRO A 1 140 ? -25.481 -2.516 27.185 1.00 79.81 140 PRO A C 1
ATOM 1117 O O . PRO A 1 140 ? -24.479 -3.163 26.892 1.00 79.81 140 PRO A O 1
ATOM 1120 N N . VAL A 1 141 ? -26.679 -2.804 26.669 1.00 79.00 141 VAL A N 1
ATOM 1121 C CA . VAL A 1 141 ? -26.887 -3.927 25.741 1.00 79.00 141 VAL A CA 1
ATOM 1122 C C . VAL A 1 141 ? -26.098 -3.681 24.453 1.00 79.00 141 VAL A C 1
ATOM 1124 O O . VAL A 1 141 ? -26.375 -2.745 23.704 1.00 79.00 141 VAL A O 1
ATOM 1127 N N . ARG A 1 142 ? -25.092 -4.522 24.198 1.00 79.00 142 ARG A N 1
ATOM 1128 C CA . ARG A 1 142 ? -24.333 -4.565 22.942 1.00 79.00 142 ARG A CA 1
ATOM 1129 C C . ARG A 1 142 ? -24.005 -6.009 22.597 1.00 79.00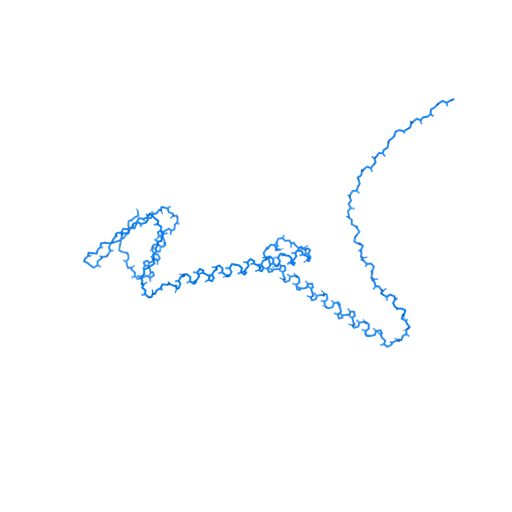 142 ARG A C 1
ATOM 1131 O O . ARG A 1 142 ? -23.748 -6.828 23.480 1.00 79.00 142 ARG A O 1
ATOM 1138 N N . GLN A 1 143 ? -23.985 -6.309 21.304 1.00 80.94 143 GLN A N 1
ATOM 1139 C CA . GLN A 1 143 ? -23.634 -7.636 20.817 1.00 80.94 143 GLN A CA 1
ATOM 1140 C C . GLN A 1 143 ? -22.206 -8.003 21.259 1.00 80.94 143 GLN A C 1
ATOM 1142 O O . GLN A 1 143 ? -21.271 -7.235 21.048 1.00 80.94 143 GLN A O 1
ATOM 1147 N N . GLY A 1 144 ? -22.046 -9.169 21.890 1.00 82.69 144 GLY A N 1
ATOM 1148 C CA . GLY A 1 144 ? -20.738 -9.729 22.255 1.00 82.69 144 GLY A CA 1
ATOM 1149 C C . GLY A 1 144 ? -20.194 -9.382 23.648 1.00 82.69 144 GLY A C 1
ATOM 1150 O O . GLY A 1 144 ? -19.197 -9.981 24.043 1.00 82.69 144 GLY A O 1
ATOM 1151 N N . LEU A 1 145 ? -20.838 -8.509 24.432 1.00 85.88 145 LEU A N 1
ATOM 1152 C CA . LEU A 1 145 ? -20.337 -8.149 25.773 1.00 85.88 145 LEU A CA 1
ATOM 1153 C C . LEU A 1 145 ? -20.314 -9.325 26.753 1.00 85.88 145 LEU A C 1
ATOM 1155 O O . LEU A 1 145 ? -19.370 -9.464 27.523 1.00 85.88 145 LEU A O 1
ATOM 1159 N N . VAL A 1 146 ? -21.318 -10.204 26.702 1.00 85.69 146 VAL A N 1
ATOM 1160 C CA . VAL A 1 146 ? -21.353 -11.407 27.549 1.00 85.69 146 VAL A CA 1
ATOM 1161 C C . VAL A 1 146 ? -20.128 -12.289 27.284 1.00 85.69 146 VAL A C 1
ATOM 1163 O O . VAL A 1 146 ? -19.501 -12.768 28.222 1.00 85.69 146 VAL A O 1
ATOM 1166 N N . LEU A 1 147 ? -19.722 -12.437 26.017 1.00 88.56 147 LEU A N 1
ATOM 1167 C CA . LEU A 1 147 ? -18.524 -13.199 25.652 1.00 88.56 147 LEU A CA 1
ATOM 1168 C C . LEU A 1 147 ? -17.248 -12.543 26.181 1.00 88.56 147 LEU A C 1
ATOM 1170 O O . LEU A 1 147 ? -16.327 -13.238 26.598 1.00 88.56 147 LEU A O 1
ATOM 1174 N N . GLU A 1 148 ? -17.179 -11.213 26.166 1.00 89.06 148 GLU A N 1
ATOM 1175 C CA . GLU A 1 148 ? -16.045 -10.477 26.724 1.00 89.06 148 GLU A CA 1
ATOM 1176 C C . GLU A 1 148 ? -15.936 -10.687 28.240 1.00 89.06 148 GLU A C 1
ATOM 1178 O O . GLU A 1 148 ? -14.849 -10.962 28.745 1.00 89.06 148 GLU A O 1
ATOM 1183 N N . VAL A 1 149 ? -17.067 -10.657 28.948 1.00 89.19 149 VAL A N 1
ATOM 1184 C CA . VAL A 1 149 ? -17.139 -10.944 30.387 1.00 89.19 149 VAL A CA 1
ATOM 1185 C C . VAL A 1 149 ? -16.691 -12.380 30.688 1.00 89.19 149 VAL A C 1
ATOM 1187 O O . VAL A 1 149 ? -15.832 -12.584 31.545 1.00 89.19 149 VAL A O 1
ATOM 1190 N N . VAL A 1 150 ? -17.192 -13.373 29.946 1.00 88.81 150 VAL A N 1
ATOM 1191 C CA . VAL A 1 150 ? -16.805 -14.787 30.120 1.00 88.81 150 VAL A CA 1
ATOM 1192 C C . VAL A 1 150 ? -15.311 -15.005 29.859 1.00 88.81 150 VAL A C 1
ATOM 1194 O O . VAL A 1 150 ? -14.644 -15.670 30.652 1.00 88.81 150 VAL A O 1
ATOM 1197 N N . LYS A 1 151 ? -14.742 -14.373 28.822 1.00 90.50 151 LYS A N 1
ATOM 1198 C CA . LYS A 1 151 ? -13.293 -14.431 28.540 1.00 90.50 151 LYS A CA 1
ATOM 1199 C C . LYS A 1 151 ? -12.444 -13.919 29.700 1.00 90.50 151 LYS A C 1
ATOM 1201 O O . LYS A 1 151 ? -11.343 -14.418 29.928 1.00 90.50 151 LYS A O 1
ATOM 1206 N N . VAL A 1 152 ? -12.918 -12.903 30.422 1.00 90.94 152 VAL A N 1
ATOM 1207 C CA . VAL A 1 152 ? -12.200 -12.382 31.591 1.00 90.94 152 VAL A CA 1
ATOM 1208 C C . VAL A 1 152 ? -12.179 -13.417 32.712 1.00 90.94 152 VAL A C 1
ATOM 1210 O O . VAL A 1 152 ? -11.121 -13.602 33.314 1.00 90.94 152 VAL A O 1
ATOM 1213 N N . PHE A 1 153 ? -13.288 -14.112 32.971 1.00 91.62 153 PHE A N 1
ATOM 1214 C CA . PHE A 1 153 ? -13.322 -15.177 33.977 1.00 91.62 153 PHE A CA 1
ATOM 1215 C C . PHE A 1 153 ? -12.398 -16.339 33.605 1.00 91.62 153 PHE A C 1
ATOM 1217 O O . PHE A 1 153 ? -11.577 -16.745 34.428 1.00 91.62 153 PHE A O 1
ATOM 1224 N N . GLU A 1 154 ? -12.424 -16.781 32.345 1.00 90.38 154 GLU A N 1
ATOM 1225 C CA . GLU A 1 154 ? -11.524 -17.822 31.832 1.00 90.38 154 GLU A CA 1
ATOM 1226 C C . GLU A 1 154 ? -10.047 -17.432 32.002 1.00 90.38 154 GLU A C 1
ATOM 1228 O O . GLU A 1 154 ? -9.251 -18.190 32.560 1.00 90.38 154 GLU A O 1
ATOM 1233 N N . LYS A 1 155 ? -9.683 -16.201 31.615 1.00 95.75 155 LYS A N 1
ATOM 1234 C CA . LYS A 1 155 ? -8.318 -15.669 31.760 1.00 95.75 155 LYS A CA 1
ATOM 1235 C C . LYS A 1 155 ? -7.815 -15.711 33.205 1.00 95.75 155 LYS A C 1
ATOM 1237 O O . LYS A 1 155 ? -6.624 -15.928 33.424 1.00 95.75 155 LYS A O 1
ATOM 1242 N N . HIS A 1 156 ? -8.694 -15.479 34.177 1.00 91.62 156 HIS A N 1
ATOM 1243 C CA . HIS A 1 156 ? -8.341 -15.474 35.599 1.00 91.62 156 HIS A CA 1
ATOM 1244 C C . HIS A 1 156 ? -8.602 -16.818 36.286 1.00 91.62 156 HIS A C 1
ATOM 1246 O O . HIS A 1 156 ? -8.469 -16.895 37.505 1.00 91.62 156 HIS A O 1
ATOM 1252 N N . ARG A 1 157 ? -8.938 -17.872 35.524 1.00 89.00 157 ARG A N 1
ATOM 1253 C CA . ARG A 1 157 ? -9.302 -19.198 36.050 1.00 89.00 157 ARG A CA 1
ATOM 1254 C C . ARG A 1 157 ? -10.400 -19.120 37.116 1.00 89.00 157 ARG A C 1
ATOM 1256 O O . ARG A 1 157 ? -10.385 -19.871 38.085 1.00 89.00 157 ARG A O 1
ATOM 1263 N N . ALA A 1 158 ? -11.322 -18.175 36.949 1.00 88.94 158 ALA A N 1
ATOM 1264 C CA . ALA A 1 158 ? -12.476 -18.041 37.816 1.00 88.94 158 ALA A CA 1
ATOM 1265 C C . ALA A 1 158 ? -13.538 -19.052 37.380 1.00 88.94 158 ALA A C 1
ATOM 1267 O O . ALA A 1 158 ? -13.975 -19.046 36.228 1.00 88.94 158 ALA A O 1
ATOM 1268 N N . GLU A 1 159 ? -13.946 -19.914 38.303 1.00 87.69 159 GLU A N 1
ATOM 1269 C CA . GLU A 1 159 ? -15.042 -20.848 38.085 1.00 87.69 159 GLU A CA 1
ATOM 1270 C C . GLU A 1 159 ? -16.378 -20.102 38.198 1.00 87.69 159 GLU A C 1
ATOM 1272 O O . GLU A 1 159 ? -16.671 -19.466 39.213 1.00 87.69 159 GLU A O 1
ATOM 1277 N N . VAL A 1 160 ? -17.178 -20.135 37.129 1.00 87.38 160 VAL A N 1
ATOM 1278 C CA . VAL A 1 160 ? -18.504 -19.507 37.091 1.00 87.38 160 VAL A CA 1
ATOM 1279 C C . VAL A 1 160 ? -19.541 -20.578 37.400 1.00 87.38 160 VAL A C 1
ATOM 1281 O O . VAL A 1 160 ? -19.845 -21.410 36.551 1.00 87.38 160 VAL A O 1
ATOM 1284 N N . LEU A 1 161 ? -20.074 -20.553 38.621 1.00 87.31 161 LEU A N 1
ATOM 1285 C CA . LEU A 1 161 ? -21.065 -21.532 39.081 1.00 87.31 161 LEU A CA 1
ATOM 1286 C C . LEU A 1 161 ? -22.469 -21.244 38.530 1.00 87.31 161 LEU A C 1
ATOM 1288 O O . LEU A 1 161 ? -23.211 -22.162 38.197 1.00 87.31 161 LEU A O 1
ATOM 1292 N N . GLU A 1 162 ? -22.834 -19.965 38.430 1.00 86.12 162 GLU A N 1
ATOM 1293 C CA . GLU A 1 162 ? -24.144 -19.519 37.958 1.00 86.12 162 GLU A CA 1
ATOM 1294 C C . GLU A 1 162 ? -24.018 -18.138 37.297 1.00 86.12 162 GLU A C 1
ATOM 1296 O O . GLU A 1 162 ? -23.264 -17.282 37.765 1.00 86.12 162 GLU A O 1
ATOM 1301 N N . ALA A 1 163 ? -24.770 -17.904 36.220 1.00 85.94 163 ALA A N 1
ATOM 1302 C CA . ALA A 1 163 ? -24.887 -16.600 35.576 1.00 85.94 163 ALA A CA 1
ATOM 1303 C C . ALA A 1 163 ? -26.352 -16.314 35.227 1.00 85.94 163 ALA A C 1
ATOM 1305 O O . ALA A 1 163 ? -27.047 -17.172 34.683 1.00 85.94 163 ALA A O 1
ATOM 1306 N N . ARG A 1 164 ? -26.809 -15.094 35.522 1.00 84.25 164 ARG A N 1
ATOM 1307 C CA . ARG A 1 164 ? -28.138 -14.589 35.153 1.00 84.25 164 ARG A CA 1
ATOM 1308 C C . ARG A 1 164 ? -27.954 -13.344 34.290 1.00 84.25 164 ARG A C 1
ATOM 1310 O O . ARG A 1 164 ? -27.183 -12.463 34.671 1.00 84.25 164 ARG A O 1
ATOM 1317 N N . VAL A 1 165 ? -28.612 -13.319 33.131 1.00 81.06 165 VAL A N 1
ATOM 1318 C CA . VAL A 1 165 ? -28.545 -12.239 32.130 1.00 81.06 165 VAL A CA 1
ATOM 1319 C C . VAL A 1 165 ? -29.891 -11.543 32.050 1.00 81.06 165 VAL A C 1
ATOM 1321 O O . VAL A 1 165 ? -30.906 -12.273 32.028 1.00 81.06 165 VAL A O 1
#

pLDDT: mean 76.09, std 20.55, range [38.41, 98.75]

Radius of gyration: 36.86 Å; chains: 1; bounding box: 65×61×116 Å